Protein AF-A0A0F9LVF5-F1 (afdb_monomer_lite)

Organism: NCBI:txid412755

Sequence (79 aa):
MALTSSIKDKDWVSVRQAAAKLGSIKLGPTSSPTFAGISLTGLTTDSLIYSASGGTLTSLGVATNGKIPIGSTGAAPVL

Radius of gyration: 20.72 Å; chains: 1; bounding box: 50×28×44 Å

pLDDT: mean 86.2, std 9.19, range [41.47, 94.5]

Structure (mmCIF, N/CA/C/O backbone):
data_AF-A0A0F9LVF5-F1
#
_entry.id   AF-A0A0F9LVF5-F1
#
loop_
_atom_site.group_PDB
_atom_site.id
_atom_site.type_symbol
_atom_site.label_atom_id
_atom_site.label_alt_id
_atom_site.label_comp_id
_atom_site.label_asym_id
_atom_site.label_entity_id
_atom_site.label_seq_id
_atom_site.pdbx_PDB_ins_code
_atom_site.Cartn_x
_atom_site.Cartn_y
_atom_site.Cartn_z
_atom_site.occupancy
_atom_site.B_iso_or_equiv
_atom_site.auth_seq_id
_atom_site.auth_comp_id
_atom_site.auth_asym_id
_atom_site.auth_atom_id
_atom_site.pdbx_PDB_model_num
ATOM 1 N N . MET A 1 1 ? 14.962 -15.408 1.349 1.00 41.47 1 MET A N 1
ATOM 2 C CA . MET A 1 1 ? 15.006 -15.640 -0.111 1.00 41.47 1 MET A CA 1
ATOM 3 C C . MET A 1 1 ? 16.137 -14.788 -0.665 1.00 41.47 1 MET A C 1
ATOM 5 O O . MET A 1 1 ? 16.108 -13.586 -0.444 1.00 41.47 1 MET A O 1
ATOM 9 N N . ALA A 1 2 ? 17.179 -15.385 -1.248 1.00 48.97 2 ALA A N 1
ATOM 10 C CA . ALA A 1 2 ? 18.283 -14.608 -1.814 1.00 48.97 2 ALA A CA 1
ATOM 11 C C . ALA A 1 2 ? 17.820 -13.952 -3.123 1.00 48.97 2 ALA A C 1
ATOM 13 O O . ALA A 1 2 ? 17.223 -14.620 -3.965 1.00 48.97 2 ALA A O 1
ATOM 14 N N . LEU A 1 3 ? 18.067 -12.652 -3.285 1.00 56.50 3 LEU A N 1
ATOM 15 C CA . LEU A 1 3 ? 17.837 -11.956 -4.549 1.00 56.50 3 LEU A CA 1
ATOM 16 C C . LEU A 1 3 ? 18.897 -12.429 -5.547 1.00 56.50 3 LEU A C 1
ATOM 18 O O . LEU A 1 3 ? 20.062 -12.052 -5.442 1.00 56.50 3 LEU A O 1
ATOM 22 N N . THR A 1 4 ? 18.515 -13.278 -6.497 1.00 73.38 4 THR A N 1
ATOM 23 C CA . THR A 1 4 ? 19.389 -13.633 -7.616 1.00 73.38 4 THR A CA 1
AT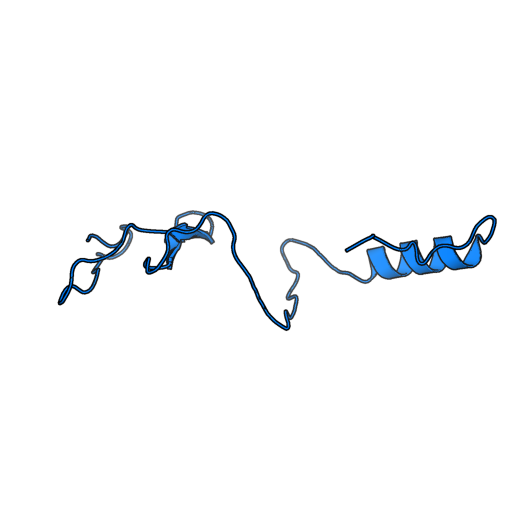OM 24 C C . THR A 1 4 ? 19.283 -12.550 -8.690 1.00 73.38 4 THR A C 1
ATOM 26 O O . THR A 1 4 ? 18.191 -12.173 -9.119 1.00 73.38 4 THR A O 1
ATOM 29 N N . SER A 1 5 ? 20.424 -11.997 -9.107 1.00 76.56 5 SER A N 1
ATOM 30 C CA . SER A 1 5 ? 20.464 -11.011 -10.189 1.00 76.56 5 SER A CA 1
ATOM 31 C C . SER A 1 5 ? 20.103 -11.676 -11.517 1.00 76.56 5 SER A C 1
ATOM 33 O O . SER A 1 5 ? 20.668 -12.706 -11.876 1.00 76.56 5 SER A O 1
ATOM 35 N N . SER A 1 6 ? 19.191 -11.064 -12.273 1.00 80.06 6 SER A N 1
ATOM 36 C CA . SER A 1 6 ? 18.929 -11.442 -13.672 1.00 80.06 6 SER A CA 1
ATOM 37 C C . SER A 1 6 ? 19.953 -10.849 -14.653 1.00 80.06 6 SER A C 1
ATOM 39 O O . SER A 1 6 ? 19.973 -11.229 -15.823 1.00 80.06 6 SER A O 1
ATOM 41 N N . ILE A 1 7 ? 20.817 -9.945 -14.176 1.00 89.38 7 ILE A N 1
ATOM 42 C CA . ILE A 1 7 ? 21.914 -9.328 -14.928 1.00 89.38 7 ILE A CA 1
ATOM 43 C C . ILE A 1 7 ? 23.150 -10.220 -14.792 1.00 89.38 7 ILE A C 1
ATOM 45 O O . ILE A 1 7 ? 23.590 -10.491 -13.670 1.00 89.38 7 ILE A O 1
ATOM 49 N N . LYS A 1 8 ? 23.699 -10.670 -15.925 1.00 87.69 8 LYS A N 1
ATOM 50 C CA . LYS A 1 8 ? 24.910 -11.506 -15.983 1.00 87.69 8 LYS A CA 1
ATOM 51 C C . LYS A 1 8 ? 26.164 -10.626 -15.971 1.00 87.69 8 LYS A C 1
ATOM 53 O O . LYS A 1 8 ? 26.138 -9.508 -16.485 1.00 87.69 8 LYS A O 1
ATOM 58 N N . ASP A 1 9 ? 27.267 -11.137 -15.419 1.00 89.69 9 ASP A N 1
ATOM 59 C CA . ASP A 1 9 ? 28.545 -10.412 -15.418 1.00 89.69 9 ASP A CA 1
ATOM 60 C C . ASP A 1 9 ? 28.988 -10.070 -16.850 1.00 89.69 9 ASP A C 1
ATOM 62 O O . ASP A 1 9 ? 28.880 -10.899 -17.756 1.00 89.69 9 ASP A O 1
ATOM 66 N N . LYS A 1 10 ? 29.462 -8.835 -17.047 1.00 90.62 10 LYS A N 1
ATOM 67 C CA . LYS A 1 10 ? 29.926 -8.280 -18.337 1.00 90.62 10 LYS A CA 1
ATOM 68 C C . LYS A 1 10 ? 28.915 -8.339 -19.500 1.00 90.62 10 LYS A C 1
ATOM 70 O O . LYS A 1 10 ? 29.295 -8.072 -20.640 1.00 90.62 10 LYS A O 1
ATOM 75 N N . ASP A 1 11 ? 27.632 -8.607 -19.246 1.00 92.38 11 ASP A N 1
ATOM 76 C CA . ASP A 1 11 ? 26.585 -8.655 -20.275 1.00 92.38 11 ASP A CA 1
ATOM 77 C C . ASP A 1 11 ? 25.746 -7.366 -20.311 1.00 92.38 11 ASP A C 1
ATOM 79 O O . ASP A 1 11 ? 24.704 -7.234 -19.659 1.00 92.38 11 ASP A O 1
ATOM 83 N N . TRP A 1 12 ? 26.164 -6.421 -21.153 1.00 93.25 12 TRP A N 1
ATOM 84 C CA . TRP A 1 12 ? 25.452 -5.158 -21.366 1.00 93.25 12 TRP A CA 1
ATOM 85 C C . TRP A 1 12 ? 24.064 -5.307 -22.008 1.00 93.25 12 TRP A C 1
ATOM 87 O O . TRP A 1 12 ? 23.261 -4.372 -21.934 1.00 93.25 12 TRP A O 1
ATOM 97 N N . VAL A 1 13 ? 23.748 -6.445 -22.637 1.00 93.50 13 VAL A N 1
ATOM 98 C CA . VAL A 1 13 ? 22.401 -6.700 -23.170 1.00 93.50 13 VAL A CA 1
ATOM 99 C C . VAL A 1 13 ? 21.428 -6.916 -22.016 1.00 93.50 13 VAL A C 1
ATOM 101 O O . VAL A 1 13 ? 20.371 -6.281 -21.993 1.00 93.50 13 VAL A O 1
ATOM 104 N N . SER A 1 14 ? 21.806 -7.738 -21.031 1.00 91.75 14 SER A N 1
ATOM 105 C CA . SER A 1 14 ? 20.981 -7.992 -19.842 1.00 91.75 14 SER A CA 1
ATOM 106 C C . SER A 1 14 ? 20.698 -6.711 -19.044 1.00 91.75 14 SER A C 1
ATOM 108 O O . SER A 1 14 ? 19.564 -6.485 -18.619 1.00 91.75 14 SER A O 1
ATOM 110 N N . VAL A 1 15 ? 21.681 -5.805 -18.951 1.00 92.12 15 VAL A N 1
ATOM 111 C CA . VAL A 1 15 ? 21.519 -4.476 -18.333 1.00 92.12 15 VAL A CA 1
ATOM 112 C C . VAL A 1 15 ? 20.484 -3.633 -19.082 1.00 92.12 15 VAL A C 1
ATOM 114 O O . VAL A 1 15 ? 19.569 -3.089 -18.464 1.00 92.12 15 VAL A O 1
ATOM 117 N N . ARG A 1 16 ? 20.585 -3.538 -20.416 1.00 92.12 16 ARG A N 1
ATOM 118 C CA . ARG A 1 16 ? 19.623 -2.767 -21.2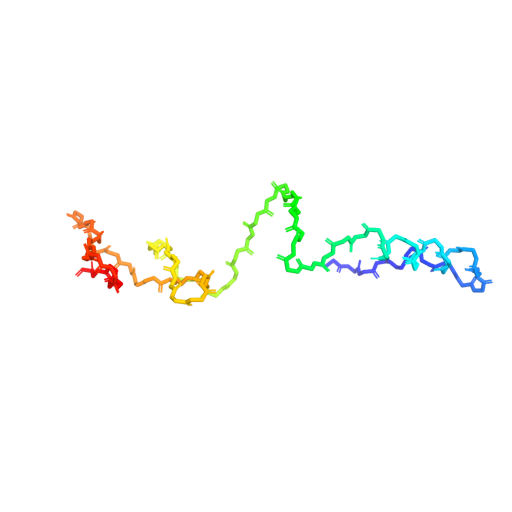24 1.00 92.12 16 ARG A CA 1
ATOM 119 C C . ARG A 1 16 ? 18.205 -3.315 -21.105 1.00 92.12 16 ARG A C 1
ATOM 121 O O . ARG A 1 16 ? 17.263 -2.537 -20.990 1.00 92.12 16 ARG A O 1
ATOM 128 N N . GLN A 1 17 ? 18.047 -4.636 -21.102 1.00 90.81 17 GLN A N 1
ATOM 129 C CA . GLN A 1 17 ? 16.744 -5.277 -20.917 1.00 90.81 17 GLN A CA 1
ATOM 130 C C . GLN A 1 17 ? 16.170 -5.008 -19.523 1.00 90.81 17 GLN A C 1
ATOM 132 O O . GLN A 1 17 ? 14.985 -4.696 -19.408 1.00 90.81 17 GLN A O 1
ATOM 137 N N . ALA A 1 18 ? 16.994 -5.068 -18.473 1.00 88.38 18 ALA A N 1
ATOM 138 C CA . ALA A 1 18 ? 16.577 -4.727 -17.116 1.00 88.38 18 ALA A CA 1
ATOM 139 C C . ALA A 1 18 ? 16.131 -3.259 -17.009 1.00 88.38 18 ALA A C 1
ATOM 141 O O . ALA A 1 18 ? 15.070 -2.989 -16.448 1.00 88.38 18 ALA A O 1
ATOM 142 N N . ALA A 1 19 ? 16.876 -2.325 -17.610 1.00 87.81 19 ALA A N 1
ATOM 143 C CA . ALA A 1 19 ? 16.511 -0.909 -17.657 1.00 87.81 19 ALA A CA 1
ATOM 144 C C . ALA A 1 19 ? 15.208 -0.667 -18.443 1.00 87.81 19 ALA A C 1
ATOM 146 O O . ALA A 1 19 ? 14.329 0.053 -17.973 1.00 87.81 19 ALA A O 1
ATOM 147 N N . ALA A 1 20 ? 15.038 -1.314 -19.601 1.00 87.44 20 ALA A N 1
ATOM 148 C CA . ALA A 1 20 ? 13.808 -1.237 -20.390 1.0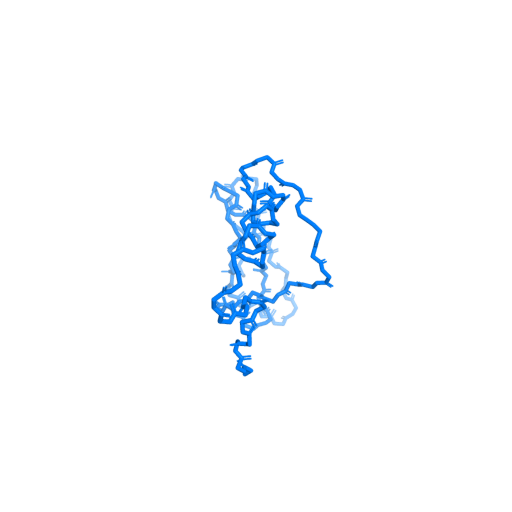0 87.44 20 ALA A CA 1
ATOM 149 C C . ALA A 1 20 ? 12.601 -1.819 -19.638 1.00 87.44 20 ALA A C 1
ATOM 151 O O . ALA A 1 20 ? 11.514 -1.246 -19.678 1.00 87.44 20 ALA A O 1
ATOM 152 N N . LYS A 1 21 ? 12.794 -2.926 -18.909 1.00 84.88 21 LYS A N 1
ATOM 153 C CA . LYS A 1 21 ? 11.768 -3.510 -18.040 1.00 84.88 21 LYS A CA 1
ATOM 154 C C . LYS A 1 21 ? 11.418 -2.570 -16.890 1.00 84.88 21 LYS A C 1
ATOM 156 O O . LYS A 1 21 ? 10.247 -2.390 -16.601 1.00 84.88 21 LYS A O 1
ATOM 161 N N . LEU A 1 22 ? 12.401 -1.927 -16.264 1.00 82.81 22 LEU A N 1
ATOM 162 C CA . LEU A 1 22 ? 12.137 -0.943 -15.215 1.00 82.81 22 LEU A CA 1
ATOM 163 C C . LEU A 1 22 ? 11.340 0.255 -15.757 1.00 82.81 22 LEU A C 1
ATOM 165 O O . LEU A 1 22 ? 10.389 0.687 -15.119 1.00 82.81 22 LEU A O 1
ATOM 169 N N . GLY A 1 23 ? 11.664 0.726 -16.966 1.00 78.44 23 GLY A N 1
ATOM 170 C CA . GLY A 1 23 ? 10.902 1.772 -17.655 1.00 78.44 23 GLY A CA 1
ATOM 171 C C . GLY A 1 23 ? 9.501 1.343 -18.115 1.00 78.44 23 GLY A C 1
ATOM 172 O O . GLY A 1 23 ? 8.623 2.191 -18.264 1.00 78.44 23 GLY A O 1
ATOM 173 N N . SER A 1 24 ? 9.262 0.044 -18.331 1.00 77.69 24 SER A N 1
ATOM 174 C CA . SER A 1 24 ? 7.936 -0.479 -18.688 1.00 77.69 24 SER A CA 1
ATOM 175 C C . SER A 1 24 ? 7.036 -0.714 -17.477 1.00 77.69 24 SER A C 1
ATOM 177 O O . SER A 1 24 ? 5.810 -0.654 -17.613 1.00 77.69 24 SER A O 1
ATOM 179 N N . ILE A 1 25 ? 7.619 -0.927 -16.292 1.00 77.69 25 ILE A N 1
ATOM 180 C CA . ILE A 1 25 ? 6.895 -0.890 -15.024 1.00 77.69 25 ILE A CA 1
ATOM 181 C C . ILE A 1 25 ? 6.540 0.579 -14.764 1.00 77.69 25 ILE A C 1
ATOM 183 O O . ILE A 1 25 ? 7.255 1.320 -14.096 1.00 77.69 25 ILE A O 1
ATOM 187 N N . LYS A 1 26 ? 5.416 1.010 -15.338 1.00 69.75 26 LYS A N 1
ATOM 188 C CA . LYS A 1 26 ? 4.810 2.320 -15.102 1.00 69.75 26 LYS A CA 1
ATOM 189 C C . LYS A 1 26 ? 4.327 2.374 -13.655 1.00 69.75 26 LYS A C 1
ATOM 191 O O . LYS A 1 26 ? 3.146 2.174 -13.412 1.00 69.75 26 LYS A O 1
ATOM 196 N N . LEU A 1 27 ? 5.228 2.581 -12.700 1.00 76.31 27 LEU A N 1
ATOM 197 C CA . LEU A 1 27 ? 4.879 2.959 -11.334 1.00 76.31 27 LEU A CA 1
ATOM 198 C C . LEU A 1 27 ? 4.860 4.478 -11.287 1.00 76.31 27 LEU A C 1
ATOM 200 O O . LEU A 1 27 ? 5.850 5.140 -11.590 1.00 76.31 27 LEU A O 1
ATOM 204 N N . GLY A 1 28 ? 3.707 5.032 -10.957 1.00 76.25 28 GLY A N 1
ATOM 205 C CA . GLY A 1 28 ? 3.497 6.468 -10.904 1.00 76.25 28 GLY A CA 1
ATOM 206 C C . GLY A 1 28 ? 2.115 6.786 -10.347 1.00 76.25 28 GLY A C 1
ATOM 207 O O . GLY A 1 28 ? 1.305 5.874 -10.164 1.00 76.25 28 GLY A O 1
ATOM 208 N N . PRO A 1 29 ? 1.808 8.066 -10.100 1.00 74.19 29 PRO A N 1
ATOM 209 C CA . PRO A 1 29 ? 0.535 8.467 -9.499 1.00 74.19 29 PRO A CA 1
ATOM 210 C C . PRO A 1 29 ? -0.695 8.060 -10.331 1.00 74.19 29 PRO A C 1
ATOM 212 O O . PRO A 1 29 ? -1.787 7.961 -9.790 1.00 74.19 29 PRO A O 1
ATOM 215 N N . THR A 1 30 ? -0.527 7.788 -11.630 1.00 80.69 30 THR A N 1
ATOM 216 C CA . THR A 1 30 ? -1.594 7.336 -12.543 1.00 80.69 30 THR A CA 1
ATOM 217 C C . THR A 1 30 ? -1.512 5.850 -12.894 1.00 80.69 30 THR A C 1
ATOM 219 O O . THR A 1 30 ? -2.224 5.379 -13.781 1.00 80.69 30 THR A O 1
ATOM 222 N N . SER A 1 31 ? -0.620 5.101 -12.246 1.00 84.19 31 SER A N 1
ATOM 223 C CA . SER A 1 31 ? -0.474 3.670 -12.501 1.00 84.19 31 SER A CA 1
ATOM 224 C C . SER A 1 31 ? -1.633 2.864 -11.918 1.00 84.19 31 SER A C 1
ATOM 226 O O . SER A 1 31 ? -2.100 3.142 -10.818 1.00 84.19 31 SER A O 1
ATOM 228 N N . SER A 1 32 ? -2.068 1.834 -12.645 1.00 84.12 32 SER A N 1
ATOM 229 C CA . SER A 1 32 ? -3.087 0.866 -12.217 1.00 84.12 32 SER A CA 1
ATOM 230 C C . SER A 1 32 ? -2.492 -0.551 -12.128 1.00 84.12 32 SER A C 1
ATOM 232 O O . SER A 1 32 ? -2.828 -1.426 -12.931 1.00 84.12 32 SER A O 1
ATOM 234 N N . PRO A 1 33 ? -1.548 -0.799 -11.201 1.00 83.44 33 PRO A N 1
ATOM 235 C CA . PRO A 1 33 ? -0.929 -2.112 -11.056 1.00 83.44 33 PRO A CA 1
ATOM 236 C C . PRO A 1 33 ? -1.963 -3.175 -10.655 1.00 83.44 33 PRO A C 1
ATOM 238 O O . PRO A 1 33 ? -2.862 -2.923 -9.857 1.00 83.44 33 PRO A O 1
ATOM 241 N N . THR A 1 34 ? -1.815 -4.389 -11.185 1.00 87.19 34 THR A N 1
ATOM 242 C CA . THR A 1 34 ? -2.556 -5.572 -10.725 1.00 87.19 34 THR A CA 1
ATOM 243 C C . THR A 1 34 ? -1.647 -6.405 -9.830 1.00 87.19 34 THR A C 1
ATOM 245 O O . THR A 1 34 ? -0.547 -6.774 -10.239 1.00 87.19 34 THR A O 1
ATOM 248 N N . PHE A 1 35 ? -2.10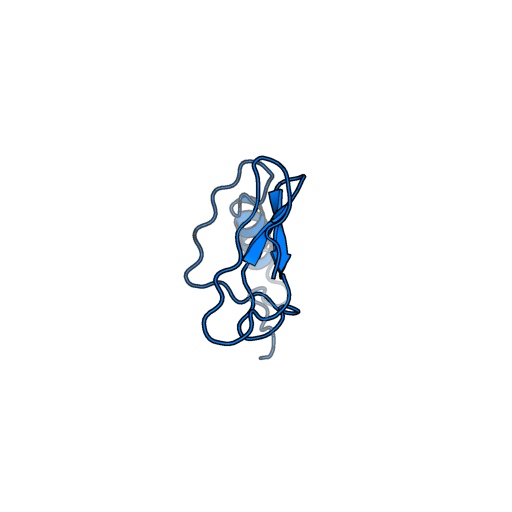3 -6.718 -8.618 1.00 86.06 35 PHE A N 1
ATOM 249 C CA . PHE A 1 35 ? -1.374 -7.558 -7.669 1.00 86.06 35 PHE A CA 1
ATOM 250 C C . PHE A 1 35 ? -2.053 -8.923 -7.552 1.00 86.06 35 PHE A C 1
ATOM 252 O O . PHE A 1 35 ? -3.269 -8.994 -7.404 1.00 86.06 35 PHE A O 1
ATOM 259 N N . ALA A 1 36 ? -1.269 -10.005 -7.576 1.00 91.94 36 ALA A N 1
ATOM 260 C CA . ALA A 1 36 ? -1.782 -11.351 -7.296 1.00 91.94 36 ALA A CA 1
ATOM 261 C C . ALA A 1 36 ? -2.158 -11.536 -5.811 1.00 91.94 36 ALA A C 1
ATOM 263 O O . ALA A 1 36 ? -2.972 -12.388 -5.475 1.00 91.94 36 ALA A O 1
ATOM 264 N N . GLY A 1 37 ? -1.569 -10.725 -4.927 1.00 90.19 37 GLY A N 1
ATOM 265 C CA . GLY A 1 37 ? -1.875 -10.665 -3.504 1.00 90.19 37 GLY A CA 1
ATOM 266 C C . GLY A 1 37 ? -1.204 -9.455 -2.860 1.00 90.19 37 GLY A C 1
ATOM 267 O O . GLY A 1 37 ? -0.201 -8.949 -3.370 1.00 90.19 37 GLY A O 1
ATOM 268 N N . ILE A 1 38 ? -1.765 -8.992 -1.745 1.00 88.56 38 ILE A N 1
ATOM 269 C CA . ILE A 1 38 ? -1.217 -7.902 -0.938 1.00 88.56 38 ILE A CA 1
ATOM 270 C C . ILE A 1 38 ? -1.087 -8.370 0.511 1.00 88.56 38 ILE A C 1
ATOM 272 O O . ILE A 1 38 ? -2.030 -8.911 1.081 1.00 88.56 38 ILE A O 1
ATOM 276 N N . SER A 1 39 ? 0.093 -8.178 1.098 1.00 89.19 39 SER A N 1
ATOM 277 C CA . SER A 1 39 ? 0.336 -8.405 2.522 1.00 89.19 39 SER A CA 1
ATOM 278 C C . SER A 1 39 ? 0.845 -7.104 3.120 1.00 89.19 39 SER A C 1
ATOM 280 O O . SER A 1 39 ? 1.932 -6.643 2.774 1.00 89.19 39 SER A O 1
ATOM 282 N N . LEU A 1 40 ? 0.043 -6.499 3.990 1.00 87.25 40 LEU A N 1
ATOM 283 C CA . LEU A 1 40 ? 0.359 -5.240 4.654 1.00 87.25 40 LEU A CA 1
ATOM 284 C C . LEU A 1 40 ? 0.982 -5.545 6.020 1.00 87.25 40 LEU A C 1
ATOM 286 O O . LEU A 1 40 ? 0.370 -6.201 6.859 1.00 87.25 40 LEU A O 1
ATOM 290 N N . THR A 1 41 ? 2.214 -5.098 6.238 1.00 87.25 41 THR A N 1
ATOM 291 C CA . THR A 1 41 ? 2.923 -5.278 7.512 1.00 87.25 41 THR A CA 1
ATOM 292 C C . THR A 1 41 ? 2.657 -4.110 8.456 1.00 87.25 41 THR A C 1
ATOM 294 O O . THR A 1 41 ? 2.503 -2.980 8.000 1.00 87.25 41 THR A O 1
ATOM 297 N N . GLY A 1 42 ? 2.672 -4.359 9.768 1.00 85.12 42 GLY A N 1
ATOM 298 C CA . GLY A 1 42 ? 2.475 -3.313 10.782 1.00 85.12 42 GLY A CA 1
ATOM 299 C C . GLY A 1 42 ? 1.010 -2.992 11.091 1.00 85.12 42 GLY A C 1
ATOM 300 O O . GLY A 1 42 ? 0.743 -2.029 11.802 1.00 85.12 42 GLY A O 1
ATOM 301 N N . LEU A 1 43 ? 0.068 -3.790 10.579 1.00 88.94 43 LEU A N 1
ATOM 302 C CA . LEU A 1 43 ? -1.339 -3.723 10.971 1.00 88.94 43 LEU A CA 1
ATOM 303 C C . LEU A 1 43 ? -1.574 -4.472 12.286 1.00 88.94 43 LEU A C 1
ATOM 305 O O . LEU A 1 43 ? -0.879 -5.444 12.590 1.00 88.94 43 LEU A O 1
ATOM 309 N N . THR A 1 44 ? -2.584 -4.048 13.043 1.00 90.00 44 THR A N 1
ATOM 310 C CA . THR A 1 44 ? -3.058 -4.799 14.209 1.00 90.00 44 THR A CA 1
ATOM 311 C C . THR A 1 44 ? -3.875 -6.004 13.737 1.00 90.00 44 THR A C 1
ATOM 313 O O . THR A 1 44 ? -4.751 -5.864 12.884 1.00 90.00 44 THR A O 1
ATOM 316 N N . THR A 1 45 ? -3.597 -7.196 14.265 1.00 92.25 45 THR A N 1
ATOM 317 C CA . THR A 1 45 ? -4.381 -8.410 13.973 1.00 92.25 45 THR A CA 1
ATOM 318 C C . THR A 1 45 ? -5.860 -8.187 14.302 1.00 92.25 45 THR A C 1
ATOM 320 O O . THR A 1 45 ? -6.161 -7.546 15.303 1.00 92.25 45 THR A O 1
ATOM 323 N N . ASP A 1 46 ? -6.769 -8.689 13.460 1.00 92.00 46 ASP A N 1
ATOM 324 C CA . ASP A 1 46 ? -8.234 -8.576 13.613 1.00 92.00 46 ASP A CA 1
ATOM 325 C C . ASP A 1 46 ? -8.793 -7.137 13.625 1.00 92.00 46 ASP A C 1
ATOM 327 O O . ASP A 1 46 ? -9.921 -6.888 14.054 1.00 92.00 46 ASP A O 1
ATOM 331 N N . SER A 1 47 ? -8.015 -6.166 13.140 1.00 92.56 47 SER A N 1
ATOM 332 C CA . SER A 1 47 ? -8.431 -4.764 13.055 1.00 92.56 47 SER A CA 1
ATOM 333 C C . SER A 1 47 ? -9.339 -4.452 11.865 1.00 92.56 47 SER A C 1
ATOM 335 O O . SER A 1 47 ? -9.319 -5.113 10.824 1.00 92.56 47 SER A O 1
ATOM 337 N N . LEU A 1 48 ? -10.094 -3.358 11.998 1.00 91.62 48 LEU A N 1
ATOM 338 C CA . LEU A 1 48 ? -10.743 -2.705 10.865 1.00 91.62 48 LEU A CA 1
ATOM 339 C C . LEU A 1 48 ? -9.737 -1.827 10.108 1.00 91.62 48 LEU A C 1
ATOM 341 O O . LEU A 1 48 ? -9.137 -0.919 10.689 1.00 91.62 48 LEU A O 1
ATOM 345 N N . ILE A 1 49 ? -9.629 -2.046 8.795 1.00 93.19 49 ILE A N 1
ATOM 346 C CA . ILE A 1 49 ? -8.831 -1.217 7.886 1.00 93.19 49 ILE A CA 1
ATOM 347 C C . ILE A 1 49 ? -9.740 -0.251 7.129 1.00 93.19 49 ILE A C 1
ATOM 349 O O . ILE A 1 49 ? -10.735 -0.664 6.533 1.00 93.19 49 ILE A O 1
ATOM 353 N N . TYR A 1 50 ? -9.388 1.033 7.129 1.00 91.19 50 TYR A N 1
ATOM 354 C CA . TYR A 1 50 ? -10.135 2.087 6.439 1.00 91.19 50 TYR A CA 1
ATOM 355 C C . TYR A 1 50 ? -9.190 3.111 5.796 1.00 91.19 50 TYR A C 1
ATOM 357 O O . TYR A 1 50 ? -8.024 3.226 6.170 1.00 91.19 50 TYR A O 1
ATOM 365 N N . SER A 1 51 ? -9.679 3.864 4.810 1.00 92.44 51 SER A N 1
ATOM 366 C CA . SER A 1 51 ? -8.924 4.961 4.197 1.00 92.44 51 SER A CA 1
ATOM 367 C C . SER A 1 51 ? -9.049 6.248 5.016 1.00 92.44 51 SER A C 1
ATOM 369 O O . SER A 1 51 ? -10.166 6.672 5.319 1.00 92.44 51 SER A O 1
ATOM 371 N N . ALA A 1 52 ? -7.931 6.903 5.315 1.00 89.12 52 ALA A N 1
ATOM 372 C CA . ALA A 1 52 ? -7.880 8.206 5.970 1.00 89.12 52 ALA A CA 1
ATOM 373 C C . ALA A 1 52 ? -7.654 9.348 4.959 1.00 89.12 52 ALA A C 1
ATOM 375 O O . ALA A 1 52 ? -7.662 9.153 3.737 1.00 89.12 52 ALA A O 1
ATOM 376 N N . SER A 1 53 ? -7.482 10.572 5.469 1.00 87.44 53 SER A N 1
ATOM 377 C CA . SER A 1 53 ? -7.186 11.739 4.635 1.00 87.44 53 SER A CA 1
ATOM 378 C C . SER A 1 53 ? -5.931 11.504 3.786 1.00 87.44 53 SER A C 1
ATOM 380 O O . SER A 1 53 ? -4.959 10.884 4.215 1.00 87.44 53 SER A O 1
ATOM 382 N N . GLY A 1 54 ? -5.974 11.957 2.532 1.00 86.38 54 GLY A N 1
ATOM 383 C CA . GLY A 1 54 ? -4.902 11.699 1.566 1.00 86.38 54 GLY A CA 1
ATOM 384 C C . GLY A 1 54 ? -4.883 10.277 0.986 1.00 86.38 54 GLY A C 1
ATOM 385 O O . GLY A 1 54 ? -3.952 9.952 0.256 1.00 86.38 54 GLY A O 1
ATOM 386 N N . GLY A 1 55 ? -5.890 9.440 1.272 1.00 86.81 55 GLY A N 1
ATOM 387 C CA . GLY A 1 55 ? -6.029 8.106 0.673 1.00 86.81 55 GLY A CA 1
ATOM 388 C C . GLY A 1 55 ? -5.116 7.042 1.286 1.00 86.81 55 GLY A C 1
ATOM 389 O O . GLY A 1 55 ? -4.927 5.978 0.699 1.00 86.81 55 GLY A O 1
ATOM 390 N N . THR A 1 56 ? -4.541 7.314 2.457 1.00 88.12 56 THR A N 1
ATOM 391 C CA . THR A 1 56 ? -3.717 6.351 3.192 1.00 88.12 56 THR A CA 1
ATOM 392 C C . THR A 1 56 ? -4.591 5.272 3.826 1.0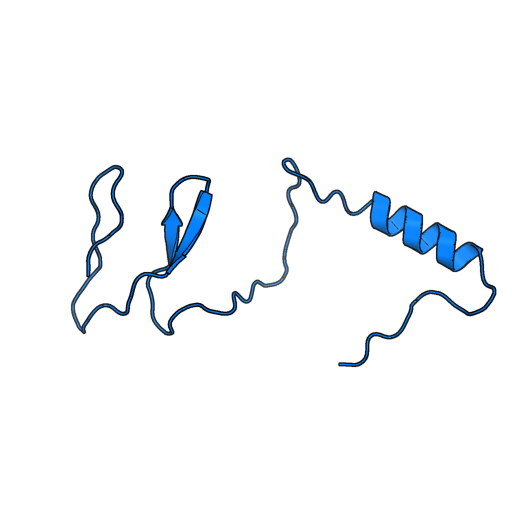0 88.12 56 THR A C 1
ATOM 394 O O . THR A 1 56 ? -5.665 5.557 4.351 1.00 88.12 56 THR A O 1
ATOM 397 N N . LEU A 1 57 ? -4.142 4.017 3.798 1.00 91.06 57 LEU A N 1
ATOM 398 C CA . LEU A 1 57 ? -4.802 2.938 4.535 1.00 91.06 57 LEU A CA 1
ATOM 399 C C . LEU A 1 57 ? -4.355 2.983 5.998 1.00 91.06 57 LEU A C 1
ATOM 401 O O . LEU A 1 57 ? -3.158 3.008 6.279 1.00 91.06 57 LEU A O 1
ATOM 405 N N . THR A 1 58 ? -5.316 3.002 6.917 1.00 89.88 58 THR A N 1
ATOM 406 C CA . THR A 1 58 ? -5.108 3.097 8.367 1.00 89.88 58 THR A CA 1
ATOM 407 C C . THR A 1 58 ? -5.782 1.922 9.076 1.00 89.88 58 THR A C 1
ATOM 409 O O . THR A 1 58 ? -6.836 1.453 8.648 1.00 89.88 58 THR A O 1
ATOM 412 N N . SER A 1 59 ? -5.166 1.451 10.164 1.00 91.19 59 SER A N 1
ATOM 413 C CA . SER A 1 59 ? -5.694 0.407 11.050 1.00 91.19 59 SER A CA 1
ATOM 414 C C . SER A 1 59 ? -6.317 1.040 12.288 1.00 91.19 59 SER A C 1
ATOM 416 O O . SER A 1 59 ? -5.651 1.814 12.977 1.00 91.19 59 SER A O 1
ATOM 418 N N . LEU A 1 60 ? -7.562 0.684 12.600 1.00 90.50 60 LEU A N 1
ATOM 419 C CA . LEU A 1 60 ? -8.130 0.915 13.929 1.00 90.50 60 LEU A CA 1
ATOM 420 C C . LEU A 1 60 ? -7.630 -0.174 14.903 1.00 90.50 60 LEU A C 1
ATOM 422 O O . LEU A 1 60 ? -6.938 -1.110 14.498 1.00 90.50 60 LEU A O 1
ATOM 426 N N . GLY A 1 61 ? -7.974 -0.066 16.189 1.00 90.50 61 GLY A N 1
ATOM 427 C CA . GLY A 1 61 ? -7.815 -1.180 17.129 1.00 90.50 61 GLY A CA 1
ATOM 428 C C . GLY A 1 61 ? -8.807 -2.319 16.859 1.00 90.50 61 GLY A C 1
ATOM 429 O O . GLY A 1 61 ? -9.574 -2.294 15.895 1.00 90.50 61 GLY A O 1
ATOM 430 N N . VAL A 1 62 ? -8.797 -3.325 17.733 1.00 93.62 62 VAL A N 1
ATOM 431 C CA . VAL A 1 62 ? -9.700 -4.480 17.639 1.00 93.62 62 VAL A CA 1
ATOM 432 C C . VAL A 1 62 ? -11.028 -4.146 18.312 1.00 93.62 62 VAL A C 1
ATOM 434 O O . VAL A 1 62 ? -11.054 -3.700 19.461 1.00 93.62 62 VAL A O 1
ATOM 437 N N . ALA A 1 63 ? -12.132 -4.365 17.599 1.00 92.56 63 ALA A N 1
ATOM 438 C CA . ALA A 1 63 ? -13.465 -4.237 18.170 1.00 92.56 63 ALA A CA 1
ATOM 439 C C . ALA A 1 63 ? -13.713 -5.369 19.173 1.00 92.56 63 ALA A C 1
ATOM 441 O O . ALA A 1 63 ? -13.360 -6.523 18.933 1.00 92.56 63 ALA A O 1
ATOM 442 N N . THR A 1 64 ? -14.342 -5.054 20.303 1.00 92.88 64 THR A N 1
ATOM 443 C CA . THR A 1 64 ? -14.736 -6.097 21.260 1.00 92.88 64 THR A CA 1
ATOM 444 C C . THR A 1 64 ? -15.860 -6.970 20.688 1.00 92.88 64 THR A C 1
ATOM 446 O O . THR A 1 64 ? -16.594 -6.558 19.788 1.00 92.88 64 THR A O 1
ATOM 449 N N . ASN A 1 65 ? -16.007 -8.195 21.203 1.00 94.44 65 ASN A N 1
ATOM 450 C CA . ASN A 1 65 ? -17.019 -9.135 20.715 1.00 94.44 65 ASN A CA 1
ATOM 451 C C . ASN A 1 65 ? -18.427 -8.518 20.702 1.00 94.44 65 ASN A C 1
ATOM 453 O O . ASN A 1 65 ? -18.874 -7.914 21.678 1.00 94.44 65 ASN A O 1
ATOM 457 N N . GLY A 1 66 ? -19.137 -8.715 19.589 1.00 94.50 66 GLY A N 1
ATOM 458 C CA . GLY A 1 66 ? -20.484 -8.178 19.386 1.00 94.50 66 GLY A CA 1
ATOM 459 C C . GLY A 1 66 ? -20.525 -6.687 19.037 1.00 94.50 66 GLY A C 1
ATOM 460 O O . GLY A 1 66 ? -21.609 -6.103 19.049 1.00 94.50 66 GLY A O 1
ATOM 461 N N . LYS A 1 67 ? -19.379 -6.061 18.738 1.00 92.50 67 LYS A N 1
ATOM 462 C CA . LYS A 1 67 ? -19.300 -4.674 18.270 1.00 92.50 67 LYS A CA 1
ATOM 463 C C . LYS A 1 67 ? -18.975 -4.606 16.784 1.00 92.50 67 LYS A C 1
ATOM 465 O O . LYS A 1 67 ? -18.209 -5.405 16.256 1.00 92.50 67 LYS A O 1
ATOM 470 N N . ILE A 1 68 ? -19.561 -3.611 16.131 1.00 90.81 68 ILE A N 1
ATOM 471 C CA . ILE A 1 68 ? -19.235 -3.200 14.769 1.00 90.81 68 ILE A CA 1
ATOM 472 C C . ILE A 1 68 ? -18.738 -1.761 14.891 1.00 90.81 68 ILE A C 1
ATOM 474 O O . ILE A 1 68 ? -19.497 -0.934 15.403 1.00 90.81 68 ILE A O 1
ATOM 478 N N . PRO A 1 69 ? -17.510 -1.438 14.452 1.00 91.50 69 PRO A N 1
ATOM 479 C CA . PRO A 1 69 ? -17.073 -0.053 14.408 1.00 91.50 69 PRO A CA 1
ATOM 480 C C . PRO A 1 69 ? -17.927 0.740 13.417 1.00 91.50 69 PRO A C 1
ATOM 482 O O . PRO A 1 69 ? -18.083 0.340 12.261 1.00 91.50 69 PRO A O 1
ATOM 485 N N . ILE A 1 70 ? -18.478 1.869 13.858 1.00 90.50 70 ILE A N 1
ATOM 486 C CA . ILE A 1 70 ? -19.300 2.759 13.030 1.00 90.50 70 ILE A CA 1
ATOM 487 C C . ILE A 1 70 ? -18.700 4.163 13.108 1.00 90.50 70 ILE A C 1
ATOM 489 O O . ILE A 1 70 ? -18.310 4.629 14.177 1.00 90.50 70 ILE A O 1
ATOM 493 N N . GLY A 1 71 ? -18.590 4.824 11.958 1.00 87.75 71 GLY A N 1
ATOM 494 C CA . GLY A 1 71 ? -18.153 6.216 11.849 1.00 87.75 71 GLY A CA 1
ATOM 495 C C . GLY A 1 71 ? -19.290 7.148 11.444 1.00 87.75 71 GLY A C 1
ATOM 496 O O . GLY A 1 71 ? -20.376 6.708 11.066 1.00 87.75 71 GLY A O 1
ATOM 497 N N . SER A 1 72 ? -19.018 8.448 11.487 1.00 89.19 72 SER A N 1
ATOM 498 C CA . SER A 1 72 ? -19.838 9.477 10.848 1.00 89.19 72 SER A CA 1
ATOM 499 C C . SER A 1 72 ? -19.173 9.964 9.558 1.00 89.19 72 SER A C 1
ATOM 501 O O . SER A 1 72 ? -17.986 9.731 9.319 1.00 89.19 72 SER A O 1
ATOM 503 N N . THR A 1 73 ? -19.933 10.648 8.700 1.00 90.81 73 THR A N 1
ATOM 504 C CA . THR A 1 73 ? -19.399 11.247 7.470 1.00 90.81 73 THR A CA 1
ATOM 505 C C . THR A 1 73 ? -18.199 12.144 7.781 1.00 90.81 73 THR A C 1
ATOM 507 O O . THR A 1 73 ? -18.328 13.129 8.503 1.00 90.81 73 THR A O 1
ATOM 510 N N . GLY A 1 74 ? -17.038 11.817 7.207 1.00 85.50 74 GLY A N 1
ATOM 511 C CA . GLY A 1 74 ? -15.813 12.612 7.343 1.00 85.50 74 GLY A CA 1
ATOM 512 C C . GLY A 1 74 ? -15.005 12.374 8.624 1.00 85.50 74 GLY A C 1
ATOM 513 O O . GLY A 1 74 ? -13.998 13.052 8.815 1.00 85.50 74 GLY A O 1
ATOM 514 N N . ALA A 1 75 ? -15.395 11.421 9.475 1.00 88.25 75 ALA A N 1
ATOM 515 C CA . ALA A 1 75 ? -14.647 11.045 10.674 1.00 88.25 75 ALA A CA 1
ATOM 516 C C . ALA A 1 75 ? -14.186 9.582 10.620 1.00 88.25 75 ALA A C 1
ATOM 518 O O . ALA A 1 75 ? -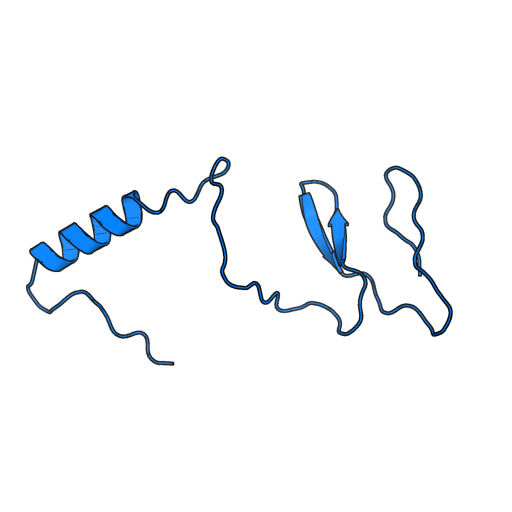14.751 8.754 9.904 1.00 88.25 75 ALA A O 1
ATOM 519 N N . ALA A 1 76 ? -13.152 9.257 11.398 1.00 89.12 76 ALA A N 1
ATOM 520 C CA . ALA A 1 76 ? -12.735 7.872 11.578 1.00 89.12 76 ALA A CA 1
ATOM 521 C C . ALA A 1 76 ? -13.842 7.056 12.285 1.00 89.12 76 ALA A C 1
ATOM 523 O O . ALA A 1 76 ? -14.542 7.602 13.143 1.00 89.12 76 ALA A O 1
ATOM 524 N N . PRO A 1 77 ? -13.997 5.759 11.967 1.00 91.06 77 PRO A N 1
ATOM 525 C CA . PRO A 1 77 ? -14.846 4.858 12.742 1.00 91.06 77 PRO A CA 1
ATOM 526 C C . PRO A 1 77 ? -14.387 4.755 14.200 1.00 91.06 77 PRO A C 1
ATOM 528 O O . PRO A 1 77 ? -13.191 4.839 14.486 1.00 91.06 77 PRO A O 1
ATOM 531 N N . VAL A 1 78 ? -15.335 4.547 15.113 1.00 85.38 78 VAL A N 1
ATOM 532 C CA . VAL A 1 78 ? -15.074 4.420 16.557 1.00 85.38 78 VAL A CA 1
ATOM 533 C C . VAL A 1 78 ? -15.292 2.970 17.003 1.00 85.38 78 VAL A C 1
ATOM 535 O O . VAL A 1 78 ? -16.131 2.282 16.420 1.00 85.38 78 VAL A O 1
ATOM 538 N N . LEU A 1 79 ? -14.522 2.508 17.997 1.00 87.06 79 LEU A N 1
ATOM 539 C CA . LEU A 1 79 ? -14.598 1.155 18.578 1.00 87.06 79 LEU A CA 1
ATOM 540 C C . LEU A 1 79 ? -15.696 1.016 19.639 1.00 87.06 79 LEU A C 1
ATOM 542 O O . LEU A 1 79 ? -15.891 1.983 20.409 1.00 87.06 79 LEU A O 1
#

Foldseek 3Di:
DDDDDQDDPPDVVSVVVVVVVVVVPPDDPPDDDDDPDDDDPPEEPQWDWDAAPPRDIDTDYHDDPPDDFDDDVRDDTDD

Secondary structure (DSSP, 8-state):
-----SSPTT-HHHHHHHHHHHHHS--STT-----S----TTPPTTPPEEE-GGG-EEE--PPPTT---B--TTS--B-